Protein AF-A0A0F9JKL0-F1 (afdb_monomer_lite)

Structure (mmCIF, N/CA/C/O backbone):
data_AF-A0A0F9JKL0-F1
#
_entry.id   AF-A0A0F9JKL0-F1
#
loop_
_atom_site.group_PDB
_atom_site.id
_atom_site.type_symbol
_atom_site.label_atom_id
_atom_site.label_alt_id
_atom_site.label_comp_id
_atom_site.label_asym_id
_atom_site.label_entity_id
_atom_site.label_seq_id
_atom_site.pdbx_PDB_ins_code
_atom_site.Cartn_x
_atom_site.Cartn_y
_atom_site.Cartn_z
_atom_site.occupancy
_atom_site.B_iso_or_equiv
_atom_site.auth_seq_id
_atom_site.auth_comp_id
_atom_site.auth_asym_id
_atom_site.auth_atom_id
_atom_site.pdbx_PDB_model_num
ATOM 1 N N . MET A 1 1 ? -1.546 -7.448 -16.866 1.00 56.19 1 MET A N 1
ATOM 2 C CA . MET A 1 1 ? -2.047 -7.588 -15.480 1.00 56.19 1 MET A CA 1
ATOM 3 C C . MET A 1 1 ? -1.339 -8.758 -14.812 1.00 56.19 1 MET A C 1
ATOM 5 O O . MET A 1 1 ? -1.042 -9.722 -15.510 1.00 56.19 1 MET A O 1
ATOM 9 N N . SER A 1 2 ? -0.989 -8.644 -13.524 1.00 78.75 2 SER A N 1
ATOM 10 C CA . SER A 1 2 ? -0.205 -9.650 -12.784 1.00 78.75 2 SER A CA 1
ATOM 11 C C . SER A 1 2 ? -1.112 -10.461 -11.864 1.00 78.75 2 SER A C 1
ATOM 13 O O . SER A 1 2 ? -1.622 -9.923 -10.887 1.00 78.75 2 SER A O 1
ATOM 15 N N . TYR A 1 3 ? -1.237 -11.767 -12.121 1.00 80.31 3 TYR A N 1
ATOM 16 C CA . TYR A 1 3 ? -2.043 -12.679 -11.297 1.00 80.31 3 TYR A CA 1
ATOM 17 C C . TYR A 1 3 ? -1.701 -12.603 -9.799 1.00 80.31 3 TYR A C 1
ATOM 19 O O . TYR A 1 3 ? -2.594 -12.625 -8.958 1.00 80.31 3 TYR A O 1
ATOM 27 N N . VAL A 1 4 ? -0.411 -12.483 -9.459 1.00 82.44 4 VAL A N 1
ATOM 28 C CA . VAL A 1 4 ? 0.047 -12.408 -8.060 1.00 82.44 4 VAL A CA 1
ATOM 29 C C . VAL A 1 4 ? -0.452 -11.133 -7.384 1.00 82.44 4 VAL A C 1
ATOM 31 O O . VAL A 1 4 ? -0.906 -11.184 -6.242 1.00 82.44 4 VAL A O 1
ATOM 34 N N . PHE A 1 5 ? -0.402 -10.002 -8.089 1.00 85.50 5 PHE A N 1
ATOM 35 C CA . PHE A 1 5 ? -0.913 -8.738 -7.571 1.00 85.50 5 PHE A CA 1
ATOM 36 C C . PHE A 1 5 ? -2.433 -8.794 -7.395 1.00 85.50 5 PHE A C 1
ATOM 38 O O . PHE A 1 5 ? -2.928 -8.511 -6.308 1.00 85.50 5 PHE A O 1
ATOM 45 N N . ASP A 1 6 ? -3.155 -9.265 -8.413 1.00 87.00 6 ASP A N 1
ATOM 46 C CA . ASP A 1 6 ? -4.619 -9.345 -8.388 1.00 87.00 6 ASP A CA 1
ATOM 47 C C . ASP A 1 6 ? -5.117 -10.253 -7.248 1.00 87.00 6 ASP A C 1
ATOM 49 O O . ASP A 1 6 ? -6.044 -9.901 -6.513 1.00 87.00 6 ASP A O 1
ATOM 53 N N . ALA A 1 7 ? -4.466 -11.403 -7.043 1.00 91.62 7 ALA A N 1
ATOM 54 C CA . ALA A 1 7 ? -4.764 -12.306 -5.933 1.00 91.62 7 ALA A CA 1
ATOM 55 C C . ALA A 1 7 ? -4.457 -11.670 -4.566 1.00 91.62 7 ALA A C 1
ATOM 57 O O . ALA A 1 7 ? -5.247 -11.812 -3.631 1.00 91.62 7 ALA A O 1
ATOM 58 N N . THR A 1 8 ? -3.344 -10.940 -4.452 1.00 89.94 8 THR A N 1
ATOM 59 C CA . THR A 1 8 ? -2.952 -10.250 -3.212 1.00 89.94 8 THR A CA 1
ATOM 60 C C .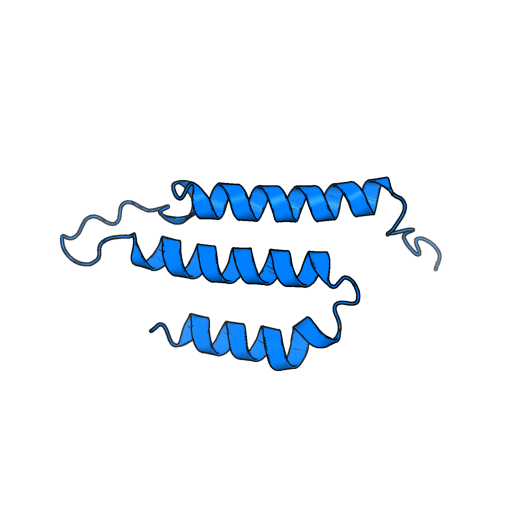 THR A 1 8 ? -3.940 -9.138 -2.868 1.00 89.94 8 THR A C 1
ATOM 62 O O . THR A 1 8 ? -4.428 -9.089 -1.740 1.0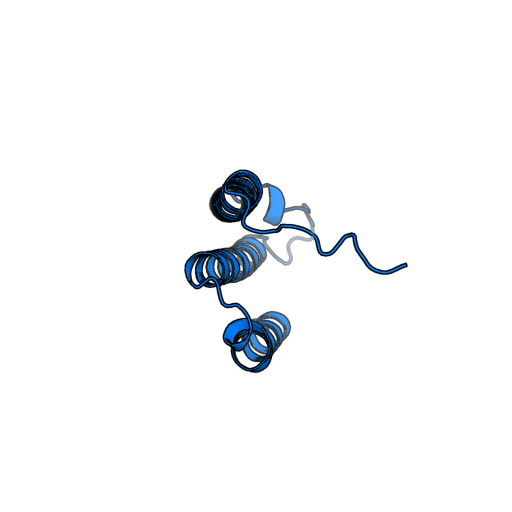0 89.94 8 THR A O 1
ATOM 65 N N . MET A 1 9 ? -4.316 -8.305 -3.843 1.00 92.94 9 MET A N 1
ATOM 66 C CA . MET A 1 9 ? -5.306 -7.242 -3.660 1.00 92.94 9 MET A CA 1
ATOM 67 C C . MET A 1 9 ? -6.684 -7.790 -3.306 1.00 92.94 9 MET A C 1
ATOM 69 O O . MET A 1 9 ? -7.383 -7.208 -2.477 1.00 92.94 9 MET A O 1
ATOM 73 N N . LYS A 1 10 ? -7.069 -8.937 -3.877 1.00 93.62 10 LYS A N 1
ATOM 74 C CA . LYS A 1 10 ? -8.305 -9.620 -3.494 1.00 93.62 10 LYS A CA 1
ATOM 75 C C . LYS A 1 10 ? -8.286 -10.045 -2.026 1.00 93.62 10 LYS A C 1
ATOM 77 O O . LYS A 1 10 ? -9.229 -9.749 -1.301 1.00 93.62 10 LYS A O 1
ATOM 82 N N . VAL A 1 11 ? -7.216 -10.700 -1.568 1.00 95.19 11 VAL A N 1
ATOM 83 C CA . VAL A 1 11 ? -7.081 -11.094 -0.155 1.00 95.19 11 VAL A CA 1
ATOM 84 C C . VAL A 1 11 ? -7.057 -9.869 0.758 1.00 95.19 11 VAL A C 1
ATOM 86 O O . VAL A 1 11 ? -7.733 -9.868 1.786 1.00 95.19 11 VAL A O 1
ATOM 89 N N . TRP A 1 12 ? -6.332 -8.815 0.377 1.00 94.12 12 TRP A N 1
ATOM 90 C CA . TRP A 1 12 ? -6.302 -7.563 1.125 1.00 94.12 12 TRP A CA 1
ATOM 91 C C . TRP A 1 12 ? -7.710 -6.985 1.299 1.00 94.12 12 TRP A C 1
ATOM 93 O O . TRP A 1 12 ? -8.158 -6.818 2.433 1.00 94.12 12 TRP A O 1
ATOM 103 N N . ARG A 1 13 ? -8.439 -6.754 0.202 1.00 94.38 13 ARG A N 1
ATOM 104 C CA . ARG A 1 13 ? -9.771 -6.129 0.227 1.00 94.38 13 ARG A CA 1
ATOM 105 C C . ARG A 1 13 ? -10.821 -6.984 0.932 1.00 94.38 13 ARG A C 1
ATOM 107 O O . ARG A 1 13 ? -11.604 -6.451 1.713 1.00 94.38 13 ARG A O 1
ATOM 114 N N . ASP A 1 14 ? -10.818 -8.293 0.691 1.00 96.56 14 ASP A N 1
ATOM 115 C CA . ASP A 1 14 ? -11.878 -9.182 1.177 1.00 96.56 14 ASP A CA 1
ATOM 116 C C . ASP A 1 14 ? -11.634 -9.656 2.621 1.00 96.56 14 ASP A C 1
ATOM 118 O O . ASP A 1 14 ? -12.588 -9.939 3.349 1.00 96.56 14 ASP A O 1
ATOM 122 N N . HIS A 1 15 ? -10.370 -9.764 3.050 1.00 95.38 15 HIS A N 1
ATOM 123 C CA . HIS A 1 15 ? -10.016 -10.458 4.293 1.00 95.38 15 HIS A CA 1
ATOM 124 C C . HIS A 1 15 ? -9.128 -9.677 5.263 1.00 95.38 15 HIS A C 1
ATOM 126 O O . HIS A 1 15 ? -9.048 -10.080 6.420 1.00 95.38 15 HIS A O 1
ATOM 132 N N . VAL A 1 16 ? -8.475 -8.586 4.851 1.00 92.88 16 VAL A N 1
ATOM 133 C CA . VAL A 1 16 ? -7.589 -7.808 5.742 1.00 92.88 16 VAL A CA 1
ATOM 134 C C . VAL A 1 16 ? -8.150 -6.412 6.000 1.00 92.88 16 VAL A C 1
ATOM 136 O O . VAL A 1 16 ? -8.421 -6.063 7.150 1.00 92.88 16 VAL A O 1
ATOM 139 N N . ARG A 1 17 ? -8.407 -5.642 4.936 1.00 91.12 17 ARG A N 1
ATOM 140 C CA . ARG A 1 17 ? -8.920 -4.265 4.952 1.00 91.12 17 ARG A CA 1
ATOM 141 C C . ARG A 1 17 ? -10.135 -4.045 5.868 1.00 91.12 17 ARG A C 1
ATOM 143 O O . ARG A 1 17 ? -10.134 -3.024 6.559 1.00 91.12 17 ARG A O 1
ATOM 150 N N . PRO A 1 18 ? -11.130 -4.957 5.962 1.00 94.44 18 PRO A N 1
ATOM 151 C CA . PRO A 1 18 ? -12.287 -4.771 6.846 1.00 94.44 18 PRO A CA 1
ATOM 152 C C . PRO A 1 18 ? -11.952 -4.769 8.345 1.00 94.44 18 PRO A C 1
ATOM 154 O O . PRO A 1 18 ? -12.745 -4.291 9.153 1.00 94.44 18 PRO A O 1
ATOM 157 N N . PHE A 1 19 ? -10.795 -5.310 8.737 1.00 92.38 19 PHE A N 1
ATOM 158 C CA . PHE A 1 19 ? -10.361 -5.375 10.135 1.00 92.38 19 PHE A CA 1
ATOM 159 C C . PHE A 1 19 ? -9.442 -4.213 10.531 1.00 92.38 19 PHE A C 1
ATOM 161 O O . PHE A 1 19 ? -9.166 -4.020 11.720 1.00 92.38 19 PHE A O 1
ATOM 168 N N . VAL A 1 20 ? -8.985 -3.417 9.560 1.00 88.69 20 VAL A N 1
ATOM 169 C CA . VAL A 1 20 ? -8.164 -2.230 9.802 1.00 88.69 20 VAL A CA 1
ATOM 170 C C . VAL A 1 20 ? -9.086 -1.065 10.159 1.00 88.69 20 VAL A C 1
ATOM 172 O O . VAL A 1 20 ? -9.753 -0.493 9.303 1.00 88.69 20 VAL A O 1
ATOM 175 N N . LYS A 1 21 ? -9.135 -0.721 11.451 1.00 90.00 21 LYS A N 1
ATOM 176 C CA . LYS A 1 21 ? -10.005 0.348 11.982 1.00 90.00 21 LYS A CA 1
ATOM 177 C C . LYS A 1 21 ? -9.572 1.754 11.577 1.00 90.00 21 LYS A C 1
ATOM 179 O O . LYS A 1 21 ? -10.372 2.678 11.632 1.00 90.00 21 LYS A O 1
ATOM 184 N N . ASN A 1 22 ? -8.294 1.920 11.262 1.00 87.75 22 ASN A N 1
ATOM 185 C CA . ASN A 1 22 ? -7.743 3.198 10.864 1.00 87.75 22 ASN A CA 1
ATOM 186 C C . ASN A 1 22 ? -7.846 3.328 9.342 1.00 87.75 22 ASN A C 1
ATOM 188 O O . ASN A 1 22 ? -7.073 2.705 8.619 1.00 87.75 22 ASN A O 1
ATOM 192 N N . GLU A 1 23 ? -8.829 4.097 8.877 1.00 89.44 23 GLU A N 1
ATOM 193 C CA . GLU A 1 23 ? -9.117 4.257 7.448 1.00 89.44 23 GLU A CA 1
ATOM 194 C C . GLU A 1 23 ? -7.947 4.895 6.693 1.00 89.44 23 GLU A C 1
ATOM 196 O O . GLU A 1 23 ? -7.561 4.370 5.655 1.00 89.44 23 GLU A O 1
ATOM 201 N N . ILE A 1 24 ? -7.309 5.917 7.276 1.00 88.88 24 ILE A N 1
ATOM 202 C CA . ILE A 1 24 ? -6.144 6.602 6.691 1.00 88.88 24 ILE A CA 1
ATOM 203 C C . ILE A 1 24 ? -4.978 5.625 6.517 1.00 88.88 24 ILE A C 1
ATOM 205 O O . ILE A 1 24 ? -4.387 5.544 5.447 1.00 88.88 24 ILE A O 1
ATOM 209 N N . LEU A 1 25 ? -4.664 4.837 7.551 1.00 87.75 25 LEU A N 1
ATOM 210 C CA . LEU A 1 25 ? -3.605 3.825 7.472 1.00 87.75 25 LEU A CA 1
ATOM 211 C C . LEU A 1 25 ? -3.887 2.803 6.366 1.00 87.75 25 LEU A C 1
ATOM 213 O O . LEU A 1 25 ? -2.973 2.349 5.686 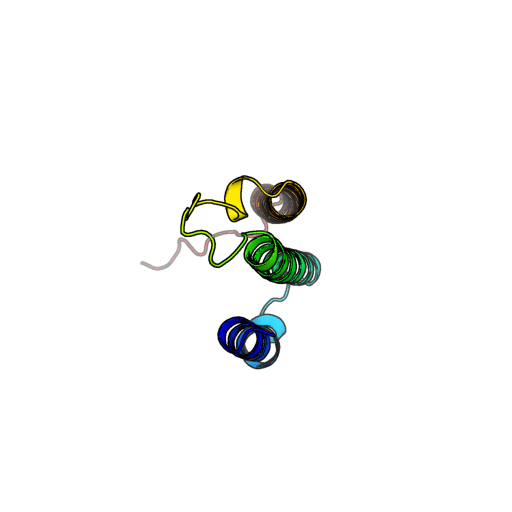1.00 87.75 25 LEU A O 1
ATOM 217 N N . ALA A 1 26 ? -5.148 2.416 6.213 1.00 91.12 26 ALA A N 1
ATOM 218 C CA . ALA A 1 26 ? -5.533 1.411 5.246 1.00 91.12 26 ALA A CA 1
ATOM 219 C C . ALA A 1 26 ? -5.479 1.929 3.799 1.00 91.12 26 ALA A C 1
ATOM 221 O O . ALA A 1 26 ? -5.030 1.196 2.924 1.00 91.12 26 ALA A O 1
ATOM 222 N N . GLU A 1 27 ? -5.894 3.175 3.560 1.00 91.88 27 GLU A N 1
ATOM 223 C CA . GLU A 1 27 ? -5.774 3.852 2.260 1.00 91.88 27 GLU A CA 1
ATOM 224 C C . GLU A 1 27 ? -4.307 4.017 1.856 1.00 91.88 27 GLU A C 1
ATOM 226 O O . GLU A 1 27 ? -3.917 3.601 0.770 1.00 91.88 27 GLU A O 1
ATOM 231 N N . GLN A 1 28 ? -3.465 4.494 2.775 1.00 89.12 28 GLN A N 1
ATOM 232 C CA . GLN A 1 28 ? -2.025 4.641 2.539 1.00 89.12 28 GLN A CA 1
ATOM 233 C C . GLN A 1 28 ? -1.339 3.303 2.237 1.00 89.12 28 GLN A C 1
ATOM 235 O O . GLN A 1 28 ? -0.429 3.215 1.413 1.00 89.12 28 GLN A O 1
ATOM 240 N N . PHE A 1 29 ? -1.797 2.219 2.864 1.00 91.19 29 PHE A N 1
ATOM 241 C CA . PHE A 1 29 ? -1.286 0.886 2.564 1.00 91.19 29 PHE A CA 1
ATOM 242 C C . PHE A 1 29 ? -1.681 0.413 1.153 1.00 91.19 29 PHE A C 1
ATOM 244 O O . PHE A 1 29 ? -0.879 -0.230 0.478 1.00 91.19 29 PHE A O 1
ATOM 251 N N . GLU A 1 30 ? -2.891 0.738 0.688 1.00 92.81 30 GLU A N 1
ATOM 252 C CA . GLU A 1 30 ? -3.342 0.438 -0.679 1.00 92.81 30 GLU A CA 1
ATOM 253 C C . GLU A 1 30 ? -2.541 1.218 -1.727 1.00 92.81 30 GLU A C 1
ATOM 255 O O . GLU A 1 30 ? -2.095 0.625 -2.710 1.00 92.81 30 GLU A O 1
ATOM 260 N N . GLU A 1 31 ? -2.269 2.500 -1.477 1.00 90.56 31 GLU A N 1
ATOM 261 C CA . GLU A 1 31 ? -1.434 3.339 -2.345 1.00 90.56 31 GLU A CA 1
ATOM 262 C C . GLU A 1 31 ? -0.014 2.771 -2.496 1.00 90.56 31 GLU A C 1
ATOM 264 O O . GLU A 1 31 ? 0.523 2.708 -3.605 1.00 90.56 31 GLU A O 1
ATOM 269 N N . VAL A 1 32 ? 0.575 2.256 -1.410 1.00 90.25 32 VAL A N 1
ATOM 270 C CA . VAL A 1 32 ? 1.872 1.562 -1.463 1.00 90.25 32 VAL A CA 1
ATOM 271 C C . VAL A 1 32 ? 1.796 0.273 -2.288 1.00 90.25 32 VAL A C 1
ATOM 273 O O . VAL A 1 32 ? 2.703 0.008 -3.080 1.00 90.25 32 VAL A O 1
ATOM 276 N N . LEU A 1 33 ? 0.739 -0.537 -2.148 1.00 89.50 33 LEU A N 1
ATOM 277 C CA . LEU A 1 33 ? 0.574 -1.764 -2.942 1.00 89.50 33 LEU A CA 1
ATOM 278 C C . LEU A 1 33 ? 0.487 -1.459 -4.447 1.00 89.50 33 LEU A C 1
ATOM 280 O O . LEU A 1 33 ? 1.156 -2.122 -5.248 1.00 89.50 33 LEU A O 1
ATOM 284 N N . ASP A 1 34 ? -0.275 -0.434 -4.826 1.00 87.88 34 ASP A N 1
ATOM 285 C CA . ASP A 1 34 ? -0.403 0.025 -6.213 1.00 87.88 34 ASP A CA 1
ATOM 286 C C . ASP A 1 34 ? 0.922 0.599 -6.754 1.00 87.88 34 ASP A C 1
ATOM 288 O O . ASP A 1 34 ? 1.310 0.327 -7.901 1.00 87.88 34 ASP A O 1
ATOM 292 N N . ALA A 1 35 ? 1.670 1.336 -5.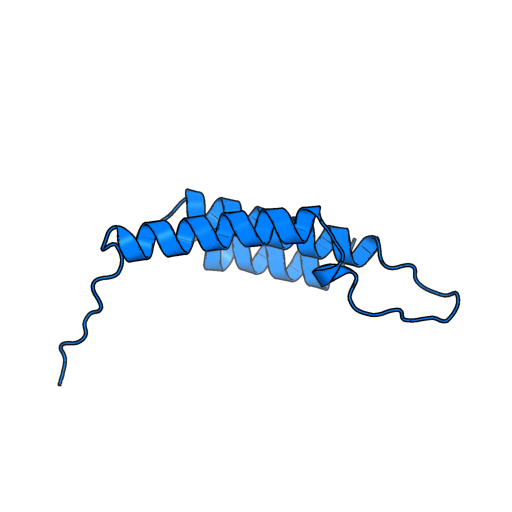926 1.00 85.38 35 ALA A N 1
ATOM 293 C CA . ALA A 1 35 ? 2.984 1.869 -6.283 1.00 85.38 35 ALA A CA 1
ATOM 294 C C . ALA A 1 35 ? 4.024 0.755 -6.493 1.00 85.38 35 ALA A C 1
ATOM 296 O O . ALA A 1 35 ? 4.758 0.784 -7.481 1.00 85.38 35 ALA A O 1
ATOM 297 N N . ILE A 1 36 ? 4.045 -0.280 -5.639 1.00 84.69 36 ILE A N 1
ATOM 298 C CA . ILE A 1 36 ? 4.895 -1.474 -5.819 1.00 84.69 36 ILE A CA 1
ATOM 299 C C . ILE A 1 36 ? 4.578 -2.152 -7.150 1.00 84.69 36 ILE A C 1
ATOM 301 O O . ILE A 1 36 ? 5.484 -2.530 -7.899 1.00 84.69 36 ILE A O 1
ATOM 305 N N . HIS A 1 37 ? 3.290 -2.306 -7.461 1.00 83.00 37 HIS A N 1
ATOM 306 C CA . HIS A 1 37 ? 2.865 -2.915 -8.712 1.00 83.00 37 HIS A CA 1
ATOM 307 C C . HIS A 1 37 ? 3.352 -2.118 -9.925 1.00 83.00 37 HIS A C 1
ATOM 309 O O . HIS A 1 37 ? 3.904 -2.695 -10.864 1.00 83.00 37 HIS A O 1
ATOM 315 N N . SER A 1 38 ? 3.188 -0.797 -9.879 1.00 82.75 38 SER A N 1
ATOM 316 C CA . SER A 1 38 ? 3.592 0.127 -10.940 1.00 82.75 38 SER A CA 1
ATOM 317 C C . SER A 1 38 ? 5.108 0.151 -11.135 1.00 82.75 38 SER A C 1
ATOM 319 O O . SER A 1 38 ? 5.583 -0.006 -12.261 1.00 82.75 38 SER A O 1
ATOM 321 N N . ALA A 1 39 ? 5.874 0.245 -10.045 1.00 77.88 39 ALA A N 1
ATOM 322 C CA . ALA A 1 39 ? 7.334 0.195 -10.053 1.00 77.88 39 ALA A CA 1
ATOM 323 C C . ALA A 1 39 ? 7.855 -1.113 -10.672 1.00 77.88 39 ALA A C 1
ATOM 325 O O . ALA A 1 39 ? 8.791 -1.108 -11.473 1.00 77.88 39 ALA A O 1
ATOM 326 N N . ASN A 1 40 ? 7.193 -2.240 -10.393 1.00 73.31 40 ASN A N 1
ATOM 327 C CA . ASN A 1 40 ? 7.555 -3.531 -10.972 1.00 73.31 40 ASN A CA 1
ATOM 328 C C . ASN A 1 40 ? 7.334 -3.608 -12.500 1.00 73.31 40 ASN A C 1
ATOM 330 O O . ASN A 1 40 ? 8.058 -4.335 -13.174 1.00 73.31 40 ASN A O 1
ATOM 334 N N . HIS A 1 41 ? 6.388 -2.852 -13.073 1.00 71.75 41 HIS A N 1
ATOM 335 C CA . HIS A 1 41 ? 6.215 -2.752 -14.537 1.00 71.75 41 HIS A CA 1
ATOM 336 C C . HIS A 1 41 ? 7.206 -1.800 -15.209 1.00 71.75 41 HIS A C 1
ATOM 338 O O . HIS A 1 41 ? 7.410 -1.882 -16.419 1.00 71.75 41 HIS A O 1
ATOM 344 N N . ARG A 1 42 ? 7.827 -0.895 -14.446 1.00 69.75 42 ARG A N 1
ATOM 345 C CA . ARG A 1 42 ? 8.851 0.035 -14.946 1.00 69.75 42 ARG A CA 1
ATOM 346 C C . ARG A 1 42 ? 10.223 -0.631 -15.093 1.00 69.75 42 ARG A C 1
ATOM 348 O O . ARG A 1 42 ? 11.110 -0.056 -15.720 1.00 69.75 42 ARG A O 1
ATOM 355 N N . VAL A 1 43 ? 10.397 -1.849 -14.569 1.00 63.97 43 VAL A N 1
ATOM 356 C CA . VAL A 1 43 ? 11.597 -2.671 -14.779 1.00 63.97 43 VAL A CA 1
ATOM 357 C C . VAL A 1 43 ? 11.506 -3.343 -16.159 1.00 63.97 43 VAL A C 1
ATOM 359 O O . VAL A 1 43 ? 10.625 -4.179 -16.368 1.00 63.97 43 VAL A O 1
ATOM 362 N N . PRO A 1 44 ? 12.385 -3.012 -17.125 1.00 56.28 44 PRO A N 1
ATOM 363 C CA . PRO A 1 44 ? 12.297 -3.579 -18.464 1.00 56.28 44 PRO A CA 1
ATOM 364 C C . PRO A 1 44 ? 12.615 -5.076 -18.445 1.00 56.28 44 PRO A C 1
ATOM 366 O O . PRO A 1 44 ? 13.619 -5.508 -17.877 1.00 56.28 44 PRO A O 1
ATOM 369 N N . SER A 1 45 ? 11.782 -5.876 -19.114 1.00 57.50 45 SER A N 1
ATOM 370 C CA . SER A 1 45 ? 12.042 -7.299 -19.322 1.00 57.50 45 SER A CA 1
ATOM 371 C C . SER A 1 45 ? 12.592 -7.565 -20.726 1.00 57.50 45 SER A C 1
ATOM 373 O O . SER A 1 45 ? 11.994 -7.125 -21.704 1.00 57.50 45 SER A O 1
ATOM 375 N N . ALA A 1 46 ? 13.635 -8.402 -20.779 1.00 51.19 46 ALA A N 1
ATOM 376 C CA . ALA A 1 46 ? 14.093 -9.199 -21.928 1.00 51.19 46 ALA A CA 1
ATOM 377 C C . ALA A 1 46 ? 15.203 -8.678 -22.870 1.00 51.19 46 ALA A C 1
ATOM 379 O O . ALA A 1 46 ? 15.452 -9.336 -23.873 1.00 51.19 46 ALA A O 1
ATOM 380 N N . ASP A 1 47 ? 15.999 -7.681 -22.472 1.00 57.19 47 ASP A N 1
ATOM 381 C CA . ASP A 1 47 ? 17.353 -7.484 -23.048 1.00 57.19 47 ASP A CA 1
ATOM 382 C C . ASP A 1 47 ? 18.466 -8.063 -22.142 1.00 57.19 47 ASP A C 1
ATOM 384 O O . ASP A 1 47 ? 19.653 -7.797 -22.312 1.00 57.19 47 ASP A O 1
ATOM 388 N N . GLY A 1 48 ? 18.100 -8.883 -21.150 1.00 51.12 48 GLY A N 1
ATOM 389 C CA . GLY A 1 48 ? 19.057 -9.701 -20.394 1.00 51.12 48 GLY A CA 1
ATOM 390 C C . GLY A 1 48 ? 19.864 -8.988 -19.304 1.00 51.12 48 GLY A C 1
ATOM 391 O O . GLY A 1 48 ? 20.743 -9.608 -18.711 1.00 51.12 48 GLY A O 1
ATOM 392 N N . LEU A 1 49 ? 19.559 -7.737 -18.961 1.00 50.69 49 LEU A N 1
ATOM 393 C CA . LEU A 1 49 ? 20.134 -7.091 -17.782 1.00 50.69 49 LEU A CA 1
ATOM 394 C C . LEU A 1 49 ? 19.044 -6.849 -16.743 1.00 50.69 49 LEU A C 1
ATOM 396 O O . LEU A 1 49 ? 18.412 -5.797 -16.715 1.00 50.69 49 LEU A O 1
ATOM 400 N N . PHE A 1 50 ? 18.867 -7.829 -15.851 1.00 55.78 50 PHE A N 1
ATOM 401 C CA . PHE A 1 50 ? 18.321 -7.566 -14.522 1.00 55.78 50 PHE A CA 1
ATOM 402 C C . PHE A 1 50 ? 19.207 -6.503 -13.867 1.00 55.78 50 PHE A C 1
ATOM 404 O O . PHE A 1 50 ? 20.267 -6.805 -13.320 1.00 55.78 50 PHE A O 1
ATOM 411 N N . LYS A 1 51 ? 18.786 -5.243 -13.926 1.00 48.44 51 LYS A N 1
ATOM 412 C CA . LYS A 1 51 ? 19.225 -4.249 -12.956 1.00 48.44 51 LYS A CA 1
ATOM 413 C C . LYS A 1 51 ? 18.152 -4.237 -11.894 1.00 48.44 51 LYS A C 1
ATOM 415 O O . LYS A 1 51 ? 17.088 -3.658 -12.080 1.00 48.44 51 LYS A O 1
ATOM 420 N N . GLY A 1 52 ? 18.405 -5.026 -10.857 1.00 56.22 52 GLY A N 1
ATOM 421 C CA . GLY A 1 52 ? 17.553 -5.081 -9.690 1.00 56.22 52 GLY A CA 1
ATOM 422 C C . GLY A 1 52 ? 17.228 -3.693 -9.143 1.00 56.22 52 GLY A C 1
ATOM 423 O O . GLY A 1 52 ? 17.908 -2.705 -9.418 1.00 56.22 52 GLY A O 1
ATOM 424 N N . ASP A 1 53 ? 16.184 -3.717 -8.327 1.00 59.19 53 ASP A N 1
ATOM 425 C CA . ASP A 1 53 ? 15.729 -2.655 -7.446 1.00 59.19 53 ASP A CA 1
ATOM 426 C C . ASP A 1 53 ? 14.960 -1.485 -8.069 1.00 59.19 53 ASP A C 1
ATOM 428 O O . ASP A 1 53 ? 15.030 -0.344 -7.617 1.00 59.19 53 ASP A O 1
ATOM 432 N N . GLY A 1 54 ? 14.133 -1.783 -9.074 1.00 62.00 54 GLY A N 1
ATOM 433 C CA . GLY A 1 54 ? 13.109 -0.839 -9.531 1.00 62.00 54 GLY A CA 1
ATOM 434 C C . GLY A 1 54 ? 12.173 -0.371 -8.412 1.00 62.00 54 GLY A C 1
ATOM 435 O O . GLY A 1 54 ? 11.581 0.683 -8.552 1.00 62.00 54 GLY A O 1
ATOM 436 N N . LEU A 1 55 ? 12.081 -1.102 -7.294 1.00 72.25 55 LEU A N 1
ATOM 437 C CA . LEU A 1 55 ? 11.318 -0.686 -6.120 1.00 72.25 55 LEU A CA 1
ATOM 438 C C . LEU A 1 55 ? 12.028 0.441 -5.345 1.00 72.25 55 LEU A C 1
ATOM 440 O O . LEU A 1 55 ? 11.443 1.505 -5.169 1.00 72.25 55 LEU A O 1
ATOM 444 N N . ASN A 1 56 ? 13.291 0.279 -4.930 1.00 68.06 56 ASN A N 1
ATOM 445 C CA . ASN A 1 56 ? 13.974 1.323 -4.146 1.00 68.06 56 ASN A CA 1
ATOM 446 C C . ASN A 1 56 ? 14.448 2.516 -4.992 1.00 68.06 56 ASN A C 1
ATOM 448 O O . ASN A 1 56 ? 14.854 3.538 -4.440 1.00 68.06 56 ASN A O 1
ATOM 452 N N . HIS A 1 57 ? 14.418 2.406 -6.321 1.00 70.81 57 HIS A N 1
ATOM 453 C CA . HIS A 1 57 ? 14.711 3.517 -7.228 1.00 70.81 57 HIS A CA 1
ATOM 454 C C . HIS A 1 57 ? 13.460 4.235 -7.750 1.00 70.81 57 HIS A C 1
ATOM 456 O O . HIS A 1 57 ? 13.600 5.218 -8.480 1.00 70.81 57 HIS A O 1
ATOM 462 N N . ASP A 1 58 ? 12.258 3.785 -7.379 1.00 78.38 58 ASP A N 1
ATOM 463 C CA . ASP A 1 58 ? 11.020 4.439 -7.785 1.00 78.38 58 ASP A CA 1
ATOM 464 C C . ASP A 1 58 ? 10.672 5.595 -6.822 1.00 78.38 58 ASP A C 1
ATOM 466 O O . ASP A 1 58 ? 10.467 5.374 -5.620 1.00 78.38 58 ASP A O 1
ATOM 470 N N . PRO A 1 59 ? 10.636 6.852 -7.308 1.00 79.69 59 PRO A N 1
ATOM 471 C CA . PRO A 1 59 ? 10.368 8.010 -6.463 1.00 79.69 59 PRO A CA 1
ATOM 472 C C . PRO A 1 59 ? 8.915 8.067 -5.977 1.00 79.69 59 PRO A C 1
ATOM 474 O O . PRO A 1 59 ? 8.681 8.585 -4.887 1.00 79.69 59 PRO A O 1
ATOM 477 N N . GLU A 1 60 ? 7.957 7.530 -6.738 1.00 82.25 60 GLU A N 1
ATOM 478 C CA . GLU A 1 60 ? 6.552 7.459 -6.321 1.00 82.25 60 GLU A CA 1
ATOM 479 C C . GLU A 1 60 ? 6.398 6.431 -5.198 1.00 82.25 60 GLU A C 1
ATOM 481 O O . GLU A 1 60 ? 5.807 6.739 -4.167 1.00 82.25 60 GLU A O 1
ATOM 486 N N . LEU A 1 61 ? 7.018 5.251 -5.334 1.00 82.69 61 LEU A N 1
ATOM 487 C CA . LEU A 1 61 ? 7.022 4.249 -4.267 1.00 82.69 61 LEU A CA 1
ATOM 488 C C . LEU A 1 61 ? 7.742 4.758 -3.014 1.00 82.69 61 LEU A C 1
ATOM 490 O O . LEU A 1 61 ? 7.263 4.565 -1.899 1.00 82.69 61 LEU A O 1
ATOM 494 N N . THR A 1 62 ? 8.869 5.452 -3.182 1.00 85.06 62 THR A N 1
ATOM 495 C CA . THR A 1 62 ? 9.587 6.073 -2.061 1.00 85.06 62 THR A CA 1
ATOM 496 C C . THR A 1 62 ? 8.711 7.090 -1.331 1.00 85.06 62 THR A C 1
ATOM 498 O O . THR A 1 62 ? 8.741 7.154 -0.103 1.00 85.06 62 THR A O 1
ATOM 501 N N . HIS A 1 63 ? 7.944 7.896 -2.068 1.00 85.44 63 HIS A N 1
ATOM 502 C CA . HIS A 1 63 ? 7.035 8.875 -1.484 1.00 85.44 63 HIS A CA 1
ATOM 503 C C . HIS A 1 63 ? 5.887 8.200 -0.727 1.00 85.44 63 HIS A C 1
ATOM 505 O O . HIS A 1 63 ? 5.731 8.482 0.458 1.00 85.44 63 HIS A O 1
ATOM 511 N N . ALA A 1 64 ? 5.190 7.249 -1.354 1.00 85.31 64 ALA A N 1
ATOM 512 C CA . ALA A 1 64 ? 4.080 6.521 -0.737 1.00 85.31 64 ALA A CA 1
ATOM 513 C C . ALA A 1 64 ? 4.516 5.763 0.533 1.00 85.31 64 ALA A C 1
ATOM 515 O O . ALA A 1 64 ? 3.840 5.785 1.559 1.00 85.31 64 ALA A O 1
ATOM 516 N N . VAL A 1 65 ? 5.699 5.133 0.516 1.00 88.31 65 VAL A N 1
ATOM 517 C CA . VAL A 1 65 ? 6.245 4.453 1.704 1.00 88.31 65 VAL A CA 1
ATOM 518 C C . VAL A 1 65 ? 6.551 5.445 2.830 1.00 88.31 65 VAL A C 1
ATOM 520 O O . VAL A 1 65 ? 6.329 5.120 3.995 1.00 88.31 65 VAL A O 1
ATOM 523 N N . ARG A 1 66 ? 7.045 6.651 2.516 1.00 88.38 66 ARG A N 1
ATOM 524 C CA . ARG A 1 66 ? 7.298 7.687 3.532 1.00 88.38 66 ARG A CA 1
ATOM 525 C C . ARG A 1 66 ? 6.009 8.173 4.182 1.00 88.38 66 ARG A C 1
ATOM 527 O O . ARG A 1 66 ? 5.988 8.295 5.400 1.00 88.38 66 ARG A O 1
ATOM 534 N N . GLU A 1 67 ? 4.962 8.403 3.396 1.00 88.12 67 GLU A N 1
ATOM 535 C CA . GLU A 1 67 ? 3.653 8.817 3.917 1.00 88.12 67 GLU A CA 1
ATOM 536 C C . GLU A 1 67 ? 3.057 7.742 4.833 1.00 88.12 67 GLU A C 1
ATOM 538 O O . GLU A 1 67 ? 2.624 8.041 5.947 1.00 88.12 67 GLU A O 1
ATOM 543 N N . LEU A 1 68 ? 3.150 6.468 4.439 1.00 87.38 68 LEU A N 1
ATOM 544 C CA . LEU A 1 68 ? 2.730 5.351 5.283 1.00 87.38 68 LEU A CA 1
ATOM 545 C C . LEU A 1 68 ? 3.503 5.297 6.615 1.00 87.38 68 LEU A C 1
ATOM 547 O O . LEU A 1 68 ? 2.893 5.117 7.671 1.00 87.38 68 LEU A O 1
ATOM 551 N N . VAL A 1 69 ? 4.832 5.449 6.583 1.00 88.62 69 VAL A N 1
ATOM 552 C CA . VAL A 1 69 ? 5.670 5.461 7.798 1.00 88.62 69 VAL A CA 1
ATOM 553 C C . VAL A 1 69 ? 5.303 6.636 8.701 1.00 88.62 69 VAL A C 1
ATOM 555 O O . VAL A 1 69 ? 5.100 6.434 9.895 1.00 88.62 69 VAL A O 1
ATOM 558 N N . GLU A 1 70 ? 5.137 7.835 8.144 1.00 88.12 70 GLU A N 1
ATOM 559 C CA . GLU A 1 70 ? 4.747 9.027 8.901 1.00 88.12 70 GLU A CA 1
ATOM 560 C C . GLU A 1 70 ? 3.383 8.846 9.586 1.00 88.12 70 GLU A C 1
ATOM 562 O O . GLU A 1 70 ? 3.211 9.203 10.753 1.00 88.12 70 GLU A O 1
ATOM 567 N N . VAL A 1 71 ? 2.413 8.231 8.903 1.00 85.56 71 VAL A N 1
ATOM 568 C CA . VAL A 1 71 ? 1.101 7.914 9.483 1.00 85.56 71 VAL A CA 1
ATOM 569 C C . VAL A 1 71 ? 1.221 6.950 10.668 1.00 85.56 71 VAL A C 1
ATOM 571 O O . VAL A 1 71 ? 0.524 7.138 11.669 1.00 85.56 71 VAL A O 1
ATOM 574 N N . VAL A 1 72 ? 2.098 5.944 10.592 1.00 85.00 72 VAL A N 1
ATOM 575 C CA . VAL A 1 72 ? 2.352 5.004 11.698 1.00 85.00 72 VAL A CA 1
ATOM 576 C C . VAL A 1 72 ? 3.057 5.704 12.860 1.00 85.00 72 VAL A C 1
ATOM 578 O O . VAL A 1 72 ? 2.579 5.633 13.993 1.00 85.00 72 VAL A O 1
ATOM 581 N N . GLU A 1 73 ? 4.138 6.435 12.593 1.00 84.38 73 GLU A N 1
ATOM 582 C CA . GLU A 1 73 ? 4.921 7.135 13.617 1.00 84.38 73 GLU A CA 1
ATOM 583 C C . GLU A 1 73 ? 4.081 8.186 14.354 1.00 84.38 73 GLU A C 1
ATOM 585 O O . GLU A 1 73 ? 4.113 8.267 15.584 1.00 84.38 73 GLU A O 1
ATOM 590 N N . ASN A 1 74 ? 3.260 8.955 13.635 1.00 80.88 74 ASN A N 1
ATOM 591 C CA . ASN A 1 74 ? 2.349 9.925 14.242 1.00 80.88 74 ASN A CA 1
ATOM 592 C C . ASN A 1 74 ? 1.310 9.252 15.150 1.00 80.88 74 ASN A C 1
ATOM 594 O O . ASN A 1 74 ? 0.957 9.799 16.196 1.00 80.88 74 ASN A O 1
ATOM 598 N N . GLN A 1 75 ? 0.840 8.051 14.803 1.00 76.19 75 GLN A N 1
ATOM 599 C CA . GLN A 1 75 ? -0.098 7.292 15.636 1.00 76.19 75 GLN A CA 1
ATOM 600 C C . GLN A 1 75 ? 0.555 6.691 16.881 1.00 76.19 75 GLN A C 1
ATOM 602 O O . GLN A 1 75 ? -0.056 6.694 17.954 1.00 76.19 75 GLN A O 1
ATOM 607 N N . GLU A 1 76 ? 1.782 6.184 16.762 1.00 76.62 76 GLU A N 1
ATOM 608 C CA . GLU A 1 76 ? 2.556 5.678 17.899 1.00 76.62 76 GLU A CA 1
ATOM 609 C C . GLU A 1 76 ? 2.885 6.810 18.883 1.00 76.62 76 GLU A C 1
ATOM 611 O O . GLU A 1 76 ? 2.647 6.675 20.087 1.00 76.62 76 GLU A O 1
ATOM 616 N N . ASN A 1 77 ? 3.319 7.964 18.370 1.00 71.00 77 ASN A N 1
ATOM 617 C CA . ASN A 1 77 ? 3.638 9.152 19.165 1.00 71.00 77 ASN A CA 1
ATOM 618 C C . ASN A 1 77 ? 2.398 9.806 19.799 1.00 71.00 77 ASN A C 1
ATOM 620 O O . ASN A 1 77 ? 2.487 10.360 20.895 1.00 71.00 77 ASN A O 1
ATOM 624 N N . ALA A 1 78 ? 1.225 9.696 19.166 1.00 65.19 78 ALA A N 1
ATOM 625 C CA . ALA A 1 78 ? -0.054 10.130 19.734 1.00 65.19 78 ALA A CA 1
ATOM 626 C C . ALA A 1 78 ? -0.596 9.191 20.838 1.00 65.19 78 ALA A C 1
ATOM 628 O O . ALA A 1 78 ? -1.685 9.423 21.365 1.00 65.19 78 ALA A O 1
ATOM 629 N N . GLY A 1 79 ? 0.141 8.133 21.206 1.00 58.41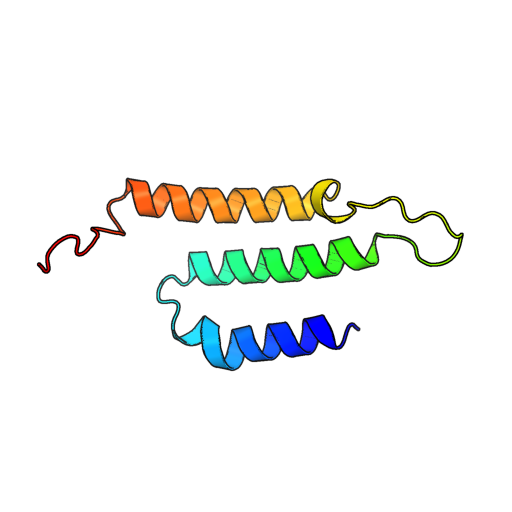 79 GLY A N 1
ATOM 630 C CA . GLY A 1 79 ? -0.247 7.181 22.253 1.00 58.41 79 GLY A CA 1
ATOM 631 C C . GLY A 1 79 ? -1.258 6.120 21.8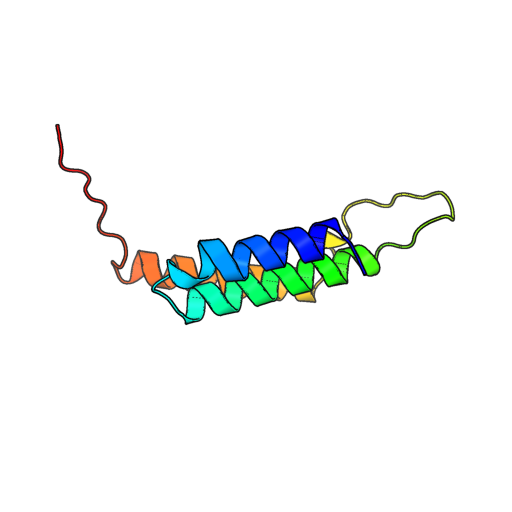00 1.00 58.41 79 GLY A C 1
ATOM 632 O O . GLY A 1 79 ? -1.861 5.451 22.640 1.00 58.41 79 GLY A O 1
ATOM 633 N N . GLY A 1 80 ? -1.449 5.944 20.487 1.00 55.97 80 GLY A N 1
ATOM 634 C CA . GLY A 1 80 ? -2.470 5.070 19.896 1.00 55.97 80 GLY A CA 1
ATOM 635 C C . GLY A 1 80 ? -2.235 3.567 20.075 1.00 55.97 80 GLY A C 1
ATOM 636 O O . GLY A 1 80 ? -3.148 2.775 19.850 1.00 55.97 80 GLY A O 1
ATOM 637 N N . TRP A 1 81 ? -1.050 3.167 20.537 1.00 55.88 81 TRP A N 1
ATOM 638 C CA . TRP A 1 81 ? -0.726 1.784 20.882 1.00 55.88 81 TRP A CA 1
ATOM 639 C C . TRP A 1 81 ? -0.146 1.714 22.293 1.00 55.88 81 TRP A C 1
ATOM 641 O O . TRP A 1 81 ? 1.019 1.381 22.507 1.00 55.88 81 TRP A O 1
ATOM 651 N N . LEU A 1 82 ? -0.978 1.991 23.301 1.00 50.38 82 LEU A N 1
ATOM 652 C CA . LEU A 1 82 ? -0.715 1.464 24.637 1.00 50.38 82 LEU A CA 1
ATOM 653 C C . LEU A 1 82 ? -0.711 -0.065 24.539 1.00 50.38 82 LEU A C 1
ATOM 655 O O . LEU A 1 82 ? -1.753 -0.719 24.511 1.00 50.38 82 LEU A O 1
ATOM 659 N N . HIS A 1 83 ? 0.492 -0.627 24.452 1.00 49.16 83 HIS A N 1
ATOM 660 C CA . HIS A 1 83 ? 0.747 -2.045 24.626 1.00 49.16 83 HIS A CA 1
ATOM 661 C C . HIS A 1 83 ? -0.077 -2.593 25.802 1.00 49.16 83 HIS A C 1
ATOM 663 O O . HIS A 1 83 ? 0.058 -2.083 26.918 1.00 49.16 83 HIS A O 1
ATOM 669 N N . PRO A 1 84 ? -0.798 -3.718 25.659 1.00 46.62 84 PRO A N 1
ATOM 670 C CA . PRO A 1 84 ? -1.123 -4.535 26.811 1.00 46.62 84 PRO A CA 1
ATOM 671 C C . PRO A 1 84 ? 0.144 -5.302 27.224 1.00 46.62 84 PRO A C 1
ATOM 673 O O . PRO A 1 84 ? 0.208 -6.526 27.133 1.00 46.62 84 PRO A O 1
ATOM 676 N N . ARG A 1 85 ? 1.191 -4.606 27.690 1.00 52.12 85 ARG A N 1
ATOM 677 C CA . ARG A 1 85 ? 2.256 -5.253 28.474 1.00 52.12 85 ARG A CA 1
ATOM 678 C C . ARG A 1 85 ? 1.740 -5.426 29.895 1.00 52.12 85 ARG A C 1
ATOM 680 O O . ARG A 1 85 ? 2.076 -4.673 30.798 1.00 52.12 85 ARG A O 1
ATOM 687 N N . GLY A 1 86 ? 0.857 -6.404 30.059 1.00 53.19 86 GLY A N 1
ATOM 688 C CA . GLY A 1 86 ? 0.209 -6.661 31.336 1.00 53.19 86 GLY A CA 1
ATOM 689 C C . GLY A 1 86 ? -0.614 -7.938 31.363 1.00 53.19 86 GLY A C 1
ATOM 690 O O . GLY A 1 86 ? -1.782 -7.867 31.714 1.00 53.19 86 GLY A O 1
ATOM 691 N N . ARG A 1 87 ? -0.023 -9.087 31.004 1.00 48.75 87 ARG A N 1
ATOM 692 C CA . ARG A 1 87 ? -0.360 -10.404 31.585 1.00 48.75 87 ARG A CA 1
ATOM 693 C C . ARG A 1 87 ? 0.830 -11.363 31.479 1.00 48.75 87 ARG A C 1
ATOM 695 O O . ARG A 1 87 ? 0.911 -12.140 30.531 1.00 48.75 87 ARG A O 1
ATOM 702 N N . ARG A 1 88 ? 1.715 -11.325 32.471 1.00 45.75 88 ARG A N 1
ATOM 703 C CA . ARG A 1 88 ? 1.933 -12.394 33.463 1.00 45.75 88 ARG A CA 1
ATOM 704 C C . ARG A 1 88 ? 2.970 -11.932 34.474 1.00 45.75 88 ARG A C 1
ATOM 706 O O . ARG A 1 88 ? 3.969 -11.331 34.033 1.00 45.75 88 ARG A O 1
#

Sequence (88 aa):
MSYVFDATMKVWRDHVRPFVKNEILAEQFEEVLDAIHSANHRVPSADGLFKGDGLNHDPELTHAVRELVEVVENQENAGGWLHPRGRR

Radius of gyration: 16.75 Å; chains: 1; bounding box: 32×23×56 Å

pLDDT: mean 77.15, std 15.36, range [45.75, 96.56]

Secondary structure (DSSP, 8-state):
--HHHHHHHHHIIIIIGGG---HHHHHHHHHHHHHHHHHHHHS--SSS-----TTTT-HHHHHHHHHHHHHHHHHHHTTTT-------

Organism: NCBI:txid412755

Foldseek 3Di:
DDPVLVVVVCCCVVPPLVPPPDVQLSVLVVQLSVQQVVLVVVQDPDPPDPPDDSQVPRPSNVVSVVSNVCVVVVCVVVVVDPDCPDDD